Protein AF-A0A0B6YG55-F1 (afdb_monomer_lite)

Secondary structure (DSSP, 8-state):
-TT---GGGGG-HHHHHHHHHHHHHHH-TTSSHHHHHHHTS-TT--HHHHHHHHHHHHHHHHHHHHHHHHHHHHHHHHHHT--HHHH---THHIIIIIHHHHHTTSSSHHHHHHHHHHHHHHHHHHHHHHHHHHHH-

Structure (mmCIF, N/CA/C/O backbone):
data_AF-A0A0B6YG55-F1
#
_entry.id   AF-A0A0B6YG55-F1
#
loop_
_atom_site.group_PDB
_atom_site.id
_atom_site.type_symbol
_atom_site.label_atom_id
_atom_site.label_alt_id
_atom_site.label_comp_id
_atom_site.label_asym_id
_atom_site.label_entity_id
_atom_site.label_seq_id
_atom_site.pdbx_PDB_ins_code
_atom_site.Cartn_x
_atom_site.Cartn_y
_atom_site.Cartn_z
_atom_site.occupancy
_atom_site.B_iso_or_equiv
_atom_site.auth_seq_id
_atom_site.auth_comp_id
_atom_site.auth_asym_id
_atom_site.auth_atom_id
_atom_site.pdbx_PDB_model_num
ATOM 1 N N . PHE A 1 1 ? -13.188 -9.080 12.316 1.00 80.19 1 PHE A N 1
ATOM 2 C CA . PHE A 1 1 ? -13.571 -8.163 11.224 1.00 80.19 1 PHE A CA 1
ATOM 3 C C . PHE A 1 1 ? -12.834 -8.475 9.930 1.00 80.19 1 PHE A C 1
ATOM 5 O O . PHE A 1 1 ? -13.502 -8.833 8.981 1.00 80.19 1 PHE A O 1
ATOM 12 N N . TYR A 1 2 ? -11.497 -8.429 9.885 1.00 86.81 2 TYR A N 1
ATOM 13 C CA . TYR A 1 2 ? -10.758 -8.560 8.618 1.00 86.81 2 TYR A CA 1
ATOM 14 C C . TYR A 1 2 ? -10.864 -9.928 7.914 1.00 86.81 2 TYR A C 1
ATOM 16 O O . TYR A 1 2 ? -11.090 -9.982 6.714 1.00 86.81 2 TYR A O 1
ATOM 24 N N . ILE A 1 3 ? -10.726 -11.032 8.655 1.00 91.56 3 ILE A N 1
ATOM 25 C CA . ILE A 1 3 ? -10.624 -12.392 8.083 1.00 91.56 3 ILE A CA 1
ATOM 26 C C . ILE A 1 3 ? -11.853 -13.271 8.344 1.00 91.56 3 ILE A C 1
ATOM 28 O O . ILE A 1 3 ? -11.775 -14.488 8.213 1.00 91.56 3 ILE A O 1
ATOM 32 N N . VAL A 1 4 ? -12.972 -12.684 8.779 1.00 90.31 4 VAL A N 1
ATOM 33 C CA . VAL A 1 4 ? -14.201 -13.451 9.042 1.00 90.31 4 VAL A CA 1
ATOM 34 C C . VAL A 1 4 ? -14.914 -13.657 7.703 1.00 90.31 4 VAL A C 1
ATOM 36 O O . VAL A 1 4 ? -15.357 -12.668 7.122 1.00 90.31 4 VAL A O 1
ATOM 39 N N . PRO A 1 5 ? -15.003 -14.894 7.181 1.00 91.31 5 PRO A N 1
ATOM 40 C CA . PRO A 1 5 ? -15.536 -15.118 5.846 1.00 91.31 5 PRO A CA 1
ATOM 41 C C . PRO A 1 5 ? -17.066 -15.043 5.839 1.00 91.31 5 PRO A C 1
ATOM 43 O O . PRO A 1 5 ? -17.727 -15.638 6.690 1.00 91.31 5 PRO A O 1
ATOM 46 N N . ASP A 1 6 ? -17.629 -14.389 4.823 1.00 91.50 6 ASP A N 1
ATOM 47 C CA . ASP A 1 6 ? -19.049 -14.491 4.483 1.00 91.50 6 ASP A CA 1
ATOM 48 C C . ASP A 1 6 ? -19.209 -14.959 3.033 1.00 91.50 6 ASP A C 1
ATOM 50 O O . ASP A 1 6 ? -19.153 -14.182 2.077 1.00 91.50 6 ASP A O 1
ATOM 54 N N . PHE A 1 7 ? -19.432 -16.264 2.880 1.00 92.38 7 PHE A N 1
ATOM 55 C CA . PHE A 1 7 ? -19.534 -16.928 1.582 1.00 92.38 7 PHE A CA 1
ATOM 56 C C . PHE A 1 7 ? -20.758 -16.504 0.763 1.00 92.38 7 PHE A C 1
ATOM 58 O O . PHE A 1 7 ? -20.780 -16.749 -0.443 1.00 92.38 7 PHE A O 1
ATOM 65 N N . LYS A 1 8 ? -21.755 -15.840 1.365 1.00 92.56 8 LYS A N 1
ATOM 66 C CA . LYS A 1 8 ? -22.928 -15.347 0.623 1.00 92.56 8 LYS A CA 1
ATOM 67 C C . LYS A 1 8 ? -22.538 -14.305 -0.424 1.00 92.56 8 LYS A C 1
ATOM 69 O O . LYS A 1 8 ? -23.155 -14.248 -1.484 1.00 92.56 8 LYS A O 1
ATOM 74 N N . HIS A 1 9 ? -21.482 -13.538 -0.160 1.00 89.00 9 HIS A N 1
ATOM 75 C CA . HIS A 1 9 ? -20.999 -12.498 -1.064 1.00 89.00 9 HIS A CA 1
ATOM 76 C C . HIS A 1 9 ? -20.367 -13.058 -2.344 1.00 89.00 9 HIS A C 1
ATOM 78 O O . HIS A 1 9 ? -20.306 -12.350 -3.343 1.00 89.00 9 HIS A O 1
ATOM 84 N N . LEU A 1 10 ? -19.944 -14.330 -2.369 1.00 92.38 10 LEU A N 1
ATOM 85 C CA . LEU A 1 10 ? -19.320 -14.930 -3.557 1.00 92.38 10 LEU A CA 1
ATOM 86 C C . LEU A 1 10 ? -20.274 -15.041 -4.755 1.00 92.38 10 LEU A C 1
ATOM 88 O O . LEU A 1 10 ? -19.806 -15.130 -5.890 1.00 92.38 10 LEU A O 1
ATOM 92 N N . GLY A 1 11 ? -21.589 -15.033 -4.513 1.00 94.44 11 GLY A N 1
ATOM 93 C CA . GLY A 1 11 ? -22.605 -15.010 -5.567 1.00 94.44 11 GLY A CA 1
ATOM 94 C C . GLY A 1 11 ? -22.812 -13.633 -6.209 1.00 94.44 11 GLY A C 1
ATOM 95 O O . GLY A 1 11 ? -23.513 -13.541 -7.214 1.00 94.44 11 GLY A O 1
ATOM 96 N N . ASP A 1 12 ? -22.227 -12.568 -5.653 1.00 95.19 12 ASP A N 1
ATOM 97 C CA . ASP A 1 12 ? -22.374 -11.208 -6.166 1.00 95.19 12 ASP A CA 1
ATOM 98 C C . ASP A 1 12 ? -21.323 -10.904 -7.247 1.00 95.19 12 ASP A C 1
ATOM 100 O O . ASP A 1 12 ? -20.118 -10.867 -6.993 1.00 95.19 12 ASP A O 1
ATOM 104 N N . ALA A 1 13 ? -21.779 -10.623 -8.469 1.00 95.62 13 ALA A N 1
ATOM 105 C CA . ALA A 1 13 ? -20.909 -10.226 -9.576 1.00 95.62 13 ALA A CA 1
ATOM 106 C C . ALA A 1 13 ? -20.144 -8.920 -9.293 1.00 95.62 13 ALA A C 1
ATOM 108 O O . ALA A 1 13 ? -19.031 -8.728 -9.794 1.00 95.62 13 ALA A O 1
ATOM 109 N N . LYS A 1 14 ? -20.713 -8.023 -8.477 1.00 94.69 14 LYS A N 1
ATOM 110 C CA . LYS A 1 14 ? -20.063 -6.772 -8.087 1.00 94.69 14 LYS A CA 1
ATOM 111 C C . LYS A 1 14 ? -18.794 -7.036 -7.276 1.00 94.69 14 LYS A C 1
ATOM 113 O O . LYS A 1 14 ? -17.784 -6.394 -7.547 1.00 94.69 14 LYS A O 1
ATOM 118 N N . LEU A 1 15 ? -18.815 -8.023 -6.374 1.00 94.19 15 LEU A N 1
ATOM 119 C CA . LEU A 1 15 ? -17.649 -8.431 -5.582 1.00 94.19 15 LEU A CA 1
ATOM 120 C C . LEU A 1 15 ? -16.470 -8.815 -6.489 1.00 94.19 15 LEU A C 1
ATOM 122 O O . LEU A 1 15 ? -15.354 -8.337 -6.303 1.00 94.19 15 LEU A O 1
ATOM 126 N N . TRP A 1 16 ? -16.725 -9.649 -7.499 1.00 96.06 16 TRP A N 1
ATOM 127 C CA . TRP A 1 16 ? -15.697 -10.109 -8.436 1.00 96.06 16 TRP A CA 1
ATOM 128 C C . TRP A 1 16 ? -15.149 -8.984 -9.305 1.00 96.06 16 TRP A C 1
ATOM 130 O O . TRP A 1 16 ? -13.941 -8.906 -9.530 1.00 96.06 16 TRP A O 1
ATOM 140 N N . ARG A 1 17 ? -16.023 -8.084 -9.762 1.00 96.06 17 ARG A N 1
ATOM 141 C CA . ARG A 1 17 ? -15.610 -6.886 -10.496 1.00 96.06 17 ARG A CA 1
ATOM 142 C C . ARG A 1 17 ? -14.725 -5.986 -9.633 1.00 96.06 17 ARG A C 1
ATOM 144 O O . ARG A 1 17 ? -13.700 -5.508 -10.109 1.00 96.06 17 ARG A O 1
ATOM 151 N N . ASP A 1 18 ? -15.103 -5.761 -8.380 1.00 94.44 18 ASP A N 1
ATOM 152 C CA . ASP A 1 18 ? -14.349 -4.905 -7.465 1.00 94.44 18 ASP A CA 1
ATOM 153 C C . ASP A 1 18 ? -12.987 -5.547 -7.118 1.00 94.44 18 ASP A C 1
ATOM 155 O O . ASP A 1 18 ? -11.966 -4.861 -7.144 1.00 94.44 18 ASP A O 1
ATOM 159 N N . ALA A 1 19 ? -12.930 -6.873 -6.934 1.00 94.81 19 ALA A N 1
ATOM 160 C CA . ALA A 1 19 ? -11.678 -7.620 -6.766 1.00 94.81 19 ALA A CA 1
ATOM 161 C C . ALA A 1 19 ? -10.767 -7.550 -8.008 1.00 94.81 19 ALA A C 1
ATOM 163 O O . ALA A 1 19 ? -9.557 -7.345 -7.881 1.00 94.81 19 ALA A O 1
ATOM 164 N N . ALA A 1 20 ? -11.338 -7.676 -9.211 1.00 94.94 20 ALA A N 1
ATOM 165 C CA . ALA A 1 20 ? -10.599 -7.552 -10.467 1.00 94.94 20 ALA A CA 1
ATOM 166 C C . ALA A 1 20 ? -10.028 -6.137 -10.654 1.00 94.94 20 ALA A C 1
ATOM 168 O O . ALA A 1 20 ? -8.859 -5.982 -11.005 1.00 94.94 20 ALA A O 1
ATOM 169 N N . ASN A 1 21 ? -10.820 -5.105 -10.357 1.00 94.56 21 ASN A N 1
ATOM 170 C CA . ASN A 1 21 ? -10.354 -3.720 -10.384 1.00 94.56 21 ASN A CA 1
ATOM 171 C C . ASN A 1 21 ? -9.225 -3.495 -9.372 1.00 94.56 21 ASN A C 1
ATOM 173 O O . ASN A 1 21 ? -8.210 -2.892 -9.718 1.00 94.56 21 ASN A O 1
ATOM 177 N N . GLN A 1 22 ? -9.369 -4.013 -8.148 1.00 93.94 22 GLN A N 1
ATOM 178 C CA . GLN A 1 22 ? -8.360 -3.871 -7.101 1.00 93.94 22 GLN A CA 1
ATOM 179 C C . GLN A 1 22 ? -7.010 -4.445 -7.541 1.00 93.94 22 GLN A C 1
ATOM 181 O O . GLN A 1 22 ? -5.997 -3.757 -7.432 1.00 93.94 22 GLN A O 1
ATOM 186 N N . ILE A 1 23 ? -6.975 -5.677 -8.067 1.00 94.56 23 ILE A N 1
ATOM 187 C CA . ILE A 1 23 ? -5.706 -6.288 -8.489 1.00 94.56 23 ILE A CA 1
ATOM 188 C C . ILE A 1 23 ? -5.133 -5.619 -9.745 1.00 94.56 23 ILE A C 1
ATOM 190 O O . ILE A 1 23 ? -3.917 -5.453 -9.848 1.00 94.56 23 ILE A O 1
ATOM 194 N N . PHE A 1 24 ? -5.993 -5.176 -10.668 1.00 93.69 24 PHE A N 1
ATOM 195 C CA . PHE A 1 24 ? -5.573 -4.474 -11.879 1.00 93.69 24 PHE A CA 1
ATOM 196 C C . PHE A 1 24 ? -4.880 -3.146 -11.555 1.00 93.69 24 PHE A C 1
ATOM 198 O O . PHE A 1 24 ? -3.784 -2.893 -12.053 1.00 93.69 24 PHE A O 1
ATOM 205 N N . TYR A 1 25 ? -5.475 -2.322 -10.687 1.00 91.31 25 TYR A N 1
ATOM 206 C CA . TYR A 1 25 ? -4.858 -1.064 -10.262 1.00 91.31 25 TYR A CA 1
ATOM 207 C C . TYR A 1 25 ? -3.684 -1.273 -9.301 1.00 91.31 25 TYR A C 1
ATOM 209 O O . TYR A 1 25 ? -2.745 -0.487 -9.332 1.00 91.31 25 TYR A O 1
ATOM 217 N N . SER A 1 26 ? -3.698 -2.336 -8.491 1.00 92.88 26 SER A N 1
ATOM 218 C CA . SER A 1 26 ? -2.600 -2.649 -7.569 1.00 92.88 26 SER A CA 1
ATOM 219 C C . SER A 1 26 ? -1.318 -3.071 -8.290 1.00 92.88 26 SER A C 1
ATOM 221 O O . SER A 1 26 ? -0.244 -2.676 -7.855 1.00 92.88 26 SER A O 1
ATOM 223 N N . LEU A 1 27 ? -1.407 -3.866 -9.364 1.00 90.31 27 LEU A N 1
ATOM 224 C CA . LEU A 1 27 ? -0.231 -4.303 -10.132 1.00 90.31 27 LEU A CA 1
ATOM 225 C C . LEU A 1 27 ? 0.129 -3.360 -11.290 1.00 90.31 27 LEU A C 1
ATOM 227 O O . LEU A 1 27 ? 1.258 -3.389 -11.769 1.00 90.31 27 LEU A O 1
ATOM 231 N N . GLY A 1 28 ? -0.825 -2.564 -11.781 1.00 90.12 28 GLY A N 1
ATOM 232 C CA . GLY A 1 28 ? -0.607 -1.585 -12.848 1.00 90.12 28 GLY A CA 1
ATOM 233 C C . GLY A 1 28 ? -0.040 -2.132 -14.174 1.00 90.12 28 GLY A C 1
ATOM 234 O O . GLY A 1 28 ? 0.768 -1.440 -14.795 1.00 90.12 28 GLY A O 1
ATOM 235 N N . PRO A 1 29 ? -0.442 -3.319 -14.681 1.00 88.06 29 PRO A N 1
ATOM 236 C CA . PRO A 1 29 ? 0.231 -3.959 -15.818 1.00 88.06 29 PRO A CA 1
ATOM 237 C C . PRO A 1 29 ? 0.157 -3.164 -17.131 1.00 88.06 29 PRO A C 1
ATOM 239 O O . PRO A 1 29 ? 1.018 -3.315 -17.992 1.00 88.06 29 PRO A O 1
ATOM 242 N N . ALA A 1 30 ? -0.857 -2.312 -17.293 1.00 87.69 30 ALA A N 1
ATOM 243 C CA . ALA A 1 30 ? -1.108 -1.551 -18.519 1.00 87.69 30 ALA A CA 1
ATOM 244 C C . ALA A 1 30 ? -0.579 -0.103 -18.485 1.00 87.69 30 ALA A C 1
ATOM 246 O O . ALA A 1 30 ? -0.858 0.666 -19.400 1.00 87.69 30 ALA A O 1
ATOM 247 N N . TRP A 1 31 ? 0.160 0.287 -17.442 1.00 86.50 31 TRP A N 1
ATOM 248 C CA . TRP A 1 31 ? 0.581 1.679 -17.226 1.00 86.50 31 TRP A CA 1
ATOM 249 C C . TRP A 1 31 ? 1.970 2.002 -17.797 1.00 86.50 31 TRP A C 1
ATOM 251 O O . TRP A 1 31 ? 2.470 3.103 -17.604 1.00 86.50 31 TRP A O 1
ATOM 261 N N . GLY A 1 32 ? 2.620 1.049 -18.472 1.00 88.31 32 GLY A N 1
ATOM 262 C CA . GLY A 1 32 ? 3.954 1.220 -19.061 1.00 88.31 32 GLY A CA 1
ATOM 263 C C . GLY A 1 32 ? 5.114 1.002 -18.084 1.00 88.31 32 GLY A C 1
ATOM 264 O O . GLY A 1 32 ? 6.135 0.473 -18.501 1.00 88.31 32 GLY A O 1
ATOM 265 N N . GLY A 1 33 ? 4.932 1.252 -16.782 1.00 89.44 33 GLY A N 1
ATOM 266 C CA . GLY A 1 33 ? 5.992 1.106 -15.769 1.00 89.44 33 GLY A CA 1
ATOM 267 C C . GLY A 1 33 ? 6.709 -0.242 -15.764 1.00 89.44 33 GLY A C 1
ATOM 268 O O . GLY A 1 33 ? 7.937 -0.297 -15.804 1.00 89.44 33 GLY A O 1
ATOM 269 N N . LEU A 1 34 ? 5.960 -1.348 -15.798 1.00 91.00 34 LEU A N 1
ATOM 270 C CA . LEU A 1 34 ? 6.564 -2.684 -15.864 1.00 91.00 34 LEU A CA 1
ATOM 271 C C . LEU A 1 34 ? 7.300 -2.928 -17.187 1.00 91.00 34 LEU A C 1
ATOM 273 O O . LEU A 1 34 ? 8.316 -3.620 -17.193 1.00 91.00 34 LEU A O 1
ATOM 277 N N . ILE A 1 35 ? 6.814 -2.363 -18.295 1.00 91.81 35 ILE A N 1
ATOM 278 C CA . ILE A 1 35 ? 7.442 -2.488 -19.618 1.00 91.81 35 ILE A CA 1
ATOM 279 C C . ILE A 1 35 ? 8.770 -1.727 -19.622 1.00 91.81 35 ILE A C 1
ATOM 281 O O . ILE A 1 35 ? 9.794 -2.298 -19.993 1.00 91.81 35 ILE A O 1
ATOM 285 N N . THR A 1 36 ? 8.770 -0.485 -19.137 1.00 92.38 36 THR A N 1
ATOM 286 C CA . THR A 1 36 ? 9.964 0.357 -19.020 1.00 92.38 36 THR A CA 1
ATOM 287 C C . THR A 1 36 ? 11.021 -0.295 -18.135 1.00 92.38 36 THR A C 1
ATOM 289 O O . THR A 1 36 ? 12.149 -0.491 -18.582 1.00 92.38 36 THR A O 1
ATOM 292 N N . LEU A 1 37 ? 10.659 -0.744 -16.929 1.00 90.88 37 LEU A N 1
ATOM 293 C CA . LEU A 1 37 ? 11.601 -1.427 -16.033 1.00 90.88 37 LEU A CA 1
ATOM 294 C C . LEU A 1 37 ? 12.130 -2.737 -16.637 1.00 90.88 37 LEU A C 1
ATOM 296 O O . LEU A 1 37 ? 13.307 -3.069 -16.486 1.00 90.88 37 LEU A O 1
ATOM 300 N N . SER A 1 38 ? 11.285 -3.468 -17.368 1.00 91.00 38 SER A N 1
ATOM 301 C CA . SER A 1 38 ? 11.702 -4.693 -18.059 1.00 91.00 38 SER A CA 1
ATOM 302 C C . SER A 1 38 ? 12.640 -4.418 -19.236 1.00 91.00 38 SER A C 1
ATOM 304 O O . SER A 1 38 ? 13.482 -5.263 -19.534 1.00 91.00 38 SER A O 1
ATOM 306 N N . SER A 1 39 ? 12.551 -3.251 -19.884 1.00 92.62 39 SER A N 1
ATOM 307 C CA . SER A 1 39 ? 13.414 -2.886 -21.018 1.00 92.62 39 SER A CA 1
ATOM 308 C C . SER A 1 39 ? 14.898 -2.780 -20.639 1.00 92.62 39 SER A C 1
ATOM 310 O O . SER A 1 39 ? 15.769 -3.050 -21.464 1.00 92.62 39 SER A O 1
ATOM 312 N N . TYR A 1 40 ? 15.182 -2.488 -19.365 1.00 91.19 40 TYR A N 1
ATOM 313 C CA . TYR A 1 40 ? 16.533 -2.452 -18.802 1.00 91.19 40 TYR A CA 1
ATOM 314 C C . TYR A 1 40 ? 17.078 -3.836 -18.407 1.00 91.19 40 TYR A C 1
ATOM 316 O O . TYR A 1 40 ? 18.247 -3.964 -18.030 1.00 91.19 40 TYR A O 1
ATOM 324 N N . SER A 1 41 ? 16.259 -4.891 -18.477 1.00 92.44 41 SER A N 1
ATOM 325 C CA . SER A 1 41 ? 16.688 -6.253 -18.145 1.00 92.44 41 SER A CA 1
ATOM 326 C C . SER A 1 41 ? 17.552 -6.869 -19.247 1.00 92.44 41 SER A C 1
ATOM 328 O O . SER A 1 41 ? 17.443 -6.549 -20.429 1.00 92.44 41 SER A O 1
ATOM 330 N N . ARG A 1 42 ? 18.415 -7.824 -18.877 1.00 93.25 42 ARG A N 1
ATOM 331 C CA . ARG A 1 42 ? 19.184 -8.598 -19.866 1.00 93.25 42 ARG A CA 1
ATOM 332 C C . ARG A 1 42 ? 18.239 -9.440 -20.727 1.00 93.25 42 ARG A C 1
ATOM 334 O O . ARG A 1 42 ? 17.286 -10.014 -20.213 1.00 93.25 42 ARG A O 1
ATOM 341 N N . PHE A 1 43 ? 18.578 -9.624 -22.003 1.00 89.88 43 PHE A N 1
ATOM 342 C CA . PHE A 1 43 ? 17.734 -10.348 -22.966 1.00 89.88 43 PHE A CA 1
ATOM 343 C C . PHE A 1 43 ? 17.378 -11.790 -22.547 1.00 89.88 43 PHE A C 1
ATOM 345 O O . PHE A 1 43 ? 16.275 -12.256 -22.801 1.00 89.88 43 PHE A O 1
ATOM 352 N N . HIS A 1 44 ? 18.287 -12.493 -21.864 1.00 91.81 44 HIS A N 1
ATOM 353 C CA . HIS A 1 44 ? 18.060 -13.858 -21.363 1.00 91.81 44 HIS A CA 1
ATOM 354 C C . HIS A 1 44 ? 17.737 -13.914 -19.859 1.00 91.81 44 HIS A C 1
ATOM 356 O O . HIS A 1 44 ? 17.999 -14.922 -19.201 1.00 91.81 44 HIS A O 1
ATOM 362 N N . HIS A 1 45 ? 17.214 -12.827 -19.286 1.00 93.31 45 HIS A N 1
ATOM 363 C CA . HIS A 1 45 ? 16.808 -12.789 -17.881 1.00 93.31 45 HIS A CA 1
ATOM 364 C C . HIS A 1 45 ? 15.507 -13.567 -17.639 1.00 93.31 45 HIS A C 1
ATOM 366 O O . HIS A 1 45 ? 14.628 -13.629 -18.498 1.00 93.31 45 HIS A O 1
ATOM 372 N N . ASN A 1 46 ? 15.361 -14.162 -16.454 1.00 93.75 46 ASN A N 1
ATOM 373 C CA . ASN A 1 46 ? 14.173 -14.946 -16.112 1.00 93.75 46 ASN A CA 1
ATOM 374 C C . ASN A 1 46 ? 13.023 -14.040 -15.642 1.00 93.75 46 ASN A C 1
ATOM 376 O O . ASN A 1 46 ? 12.768 -13.909 -14.445 1.00 93.75 46 ASN A O 1
ATOM 380 N N . ALA A 1 47 ? 12.301 -13.460 -16.601 1.00 92.75 47 ALA A N 1
ATOM 381 C CA . ALA A 1 47 ? 11.167 -12.576 -16.331 1.00 92.75 47 ALA A CA 1
ATOM 382 C C . ALA A 1 47 ? 10.014 -13.263 -15.573 1.00 92.75 47 ALA A C 1
ATOM 384 O O . ALA A 1 47 ? 9.314 -12.618 -14.791 1.00 92.75 47 ALA A O 1
ATOM 385 N N . LEU A 1 48 ? 9.815 -14.575 -15.759 1.00 93.31 48 LEU A N 1
ATOM 386 C CA . LEU A 1 48 ? 8.747 -15.315 -15.079 1.00 93.31 48 LEU A CA 1
ATOM 387 C C . LEU A 1 48 ? 8.978 -15.372 -13.565 1.00 93.31 48 LEU A C 1
ATOM 389 O O . LEU A 1 48 ? 8.044 -15.162 -12.791 1.00 93.31 48 LEU A O 1
ATOM 393 N N . ARG A 1 49 ? 10.221 -15.634 -13.137 1.00 94.44 49 ARG A N 1
ATOM 394 C CA . ARG A 1 49 ? 10.578 -15.658 -11.713 1.00 94.44 49 ARG A CA 1
ATOM 395 C C . ARG A 1 49 ? 10.290 -14.310 -11.057 1.00 94.44 49 ARG A C 1
ATOM 397 O O . ARG A 1 49 ? 9.670 -14.278 -9.998 1.00 94.44 49 ARG A O 1
ATOM 404 N N . ASP A 1 50 ? 10.709 -13.225 -11.695 1.00 94.00 50 ASP A N 1
ATOM 405 C CA . ASP A 1 50 ? 10.532 -11.879 -11.152 1.00 94.00 50 ASP A CA 1
ATOM 406 C C . ASP A 1 50 ? 9.056 -11.492 -11.108 1.00 94.00 50 ASP A C 1
ATOM 408 O O . ASP A 1 50 ? 8.585 -10.985 -10.095 1.00 94.00 50 ASP A O 1
ATOM 412 N N . THR A 1 51 ? 8.294 -11.842 -12.147 1.00 93.12 51 THR A N 1
ATOM 413 C CA . THR A 1 51 ? 6.841 -11.619 -12.187 1.00 93.12 51 THR A CA 1
ATOM 414 C C . THR A 1 51 ? 6.132 -12.309 -11.021 1.00 93.12 51 THR A C 1
ATOM 416 O O . 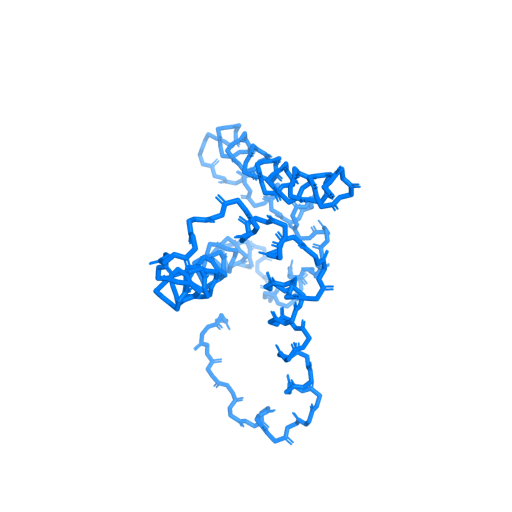THR A 1 51 ? 5.280 -11.705 -10.369 1.00 93.12 51 THR A O 1
ATOM 419 N N . LEU A 1 52 ? 6.495 -13.560 -10.713 1.00 95.06 52 LEU A N 1
ATOM 420 C CA . LEU A 1 52 ? 5.924 -14.285 -9.575 1.00 95.06 52 LEU A CA 1
ATOM 421 C C . LEU A 1 52 ? 6.311 -13.646 -8.238 1.00 95.06 52 LEU A C 1
ATOM 423 O O . LEU A 1 52 ? 5.455 -13.504 -7.367 1.00 95.06 52 LEU A O 1
ATOM 427 N N . ILE A 1 53 ? 7.574 -13.241 -8.077 1.00 95.31 53 ILE A N 1
ATOM 428 C CA . ILE A 1 53 ? 8.049 -12.578 -6.855 1.00 95.31 53 ILE A CA 1
ATOM 429 C C . ILE A 1 53 ? 7.312 -11.254 -6.642 1.00 95.31 53 ILE A C 1
ATOM 431 O O . ILE A 1 53 ? 6.817 -11.012 -5.542 1.00 95.31 53 ILE A O 1
ATOM 435 N N . VAL A 1 54 ? 7.190 -10.428 -7.683 1.00 93.12 54 VAL A N 1
ATOM 436 C CA . VAL A 1 54 ? 6.486 -9.139 -7.627 1.00 93.12 54 VAL A CA 1
ATOM 437 C C . VAL A 1 54 ? 5.004 -9.345 -7.320 1.00 93.12 54 VAL A C 1
ATOM 439 O O . VAL A 1 54 ? 4.476 -8.711 -6.408 1.00 93.12 54 VAL A O 1
ATOM 442 N N . GLY A 1 55 ? 4.338 -10.272 -8.015 1.00 94.81 55 GLY A N 1
ATOM 443 C CA . GLY A 1 55 ? 2.918 -10.557 -7.799 1.00 94.81 55 GLY A CA 1
ATOM 444 C C . GLY A 1 55 ? 2.620 -11.062 -6.385 1.00 94.81 55 GLY A C 1
ATOM 445 O O . GLY A 1 55 ? 1.722 -10.549 -5.716 1.00 94.81 55 GLY A O 1
ATOM 446 N N . ILE A 1 56 ? 3.399 -12.032 -5.895 1.00 95.62 56 ILE A N 1
ATOM 447 C CA . ILE A 1 56 ? 3.242 -12.573 -4.537 1.00 95.62 56 ILE A CA 1
ATOM 448 C C . ILE A 1 56 ? 3.592 -11.509 -3.494 1.00 95.62 56 ILE A C 1
ATOM 450 O O . ILE A 1 56 ? 2.840 -11.333 -2.536 1.00 95.62 56 ILE A O 1
ATOM 454 N N . GLY A 1 57 ? 4.694 -10.781 -3.686 1.00 96.12 57 GLY A N 1
ATOM 455 C CA . GLY A 1 57 ? 5.125 -9.709 -2.792 1.00 96.12 57 GLY A CA 1
ATOM 456 C C . GLY A 1 57 ? 4.058 -8.627 -2.640 1.00 96.12 57 GLY A C 1
ATOM 457 O O . GLY A 1 57 ? 3.705 -8.276 -1.518 1.00 96.12 57 GLY A O 1
ATOM 458 N N . ASN A 1 58 ? 3.467 -8.174 -3.746 1.00 94.44 58 ASN A N 1
ATOM 459 C CA . ASN A 1 58 ? 2.371 -7.205 -3.738 1.00 94.44 58 ASN A CA 1
ATOM 460 C C . ASN A 1 58 ? 1.160 -7.693 -2.918 1.00 94.44 58 ASN A C 1
ATOM 462 O O . ASN A 1 58 ? 0.638 -6.970 -2.063 1.00 94.44 58 ASN A O 1
ATOM 466 N N . CYS A 1 59 ? 0.735 -8.941 -3.133 1.00 94.75 59 CYS A N 1
ATOM 467 C CA . CYS A 1 59 ? -0.385 -9.532 -2.399 1.00 94.75 59 CYS A CA 1
ATOM 468 C C . CYS A 1 59 ? -0.078 -9.700 -0.902 1.00 94.75 59 CYS A C 1
ATOM 470 O O . CYS A 1 59 ? -0.929 -9.391 -0.067 1.00 94.75 59 CYS A O 1
ATOM 472 N N . LEU A 1 60 ? 1.129 -10.154 -0.549 1.00 96.00 60 LEU A N 1
ATOM 473 C CA . LEU A 1 60 ? 1.549 -10.319 0.846 1.00 96.00 60 LEU A CA 1
ATOM 474 C C . LEU A 1 60 ? 1.636 -8.979 1.577 1.00 96.00 60 LEU A C 1
ATOM 476 O O . LEU A 1 60 ? 1.151 -8.876 2.702 1.00 96.00 60 LEU A O 1
ATOM 480 N N . THR A 1 61 ? 2.188 -7.949 0.935 1.00 93.69 61 THR A N 1
ATOM 481 C CA . THR A 1 61 ? 2.230 -6.591 1.492 1.00 93.69 61 THR A CA 1
ATOM 482 C C . THR A 1 61 ? 0.822 -6.054 1.721 1.00 93.69 61 THR A C 1
ATOM 484 O O . THR A 1 61 ? 0.541 -5.521 2.791 1.00 93.69 61 THR A O 1
ATOM 487 N N . SER A 1 62 ? -0.091 -6.262 0.766 1.00 93.62 62 SER A N 1
ATOM 488 C CA . SER A 1 62 ? -1.495 -5.848 0.895 1.00 93.62 62 SER A CA 1
ATOM 489 C C . SER A 1 62 ? -2.208 -6.565 2.047 1.00 93.62 62 SER A C 1
ATOM 491 O O . SER A 1 62 ? -2.925 -5.936 2.826 1.00 93.62 62 SER A O 1
ATOM 493 N N . LEU A 1 63 ? -1.979 -7.873 2.195 1.00 94.19 63 LEU A N 1
ATOM 494 C CA . LEU A 1 63 ? -2.528 -8.669 3.293 1.00 94.19 63 LEU A CA 1
ATOM 495 C C . LEU A 1 63 ? -1.978 -8.206 4.651 1.00 94.19 63 LEU A C 1
ATOM 497 O O . LEU A 1 63 ? -2.737 -8.015 5.602 1.00 94.19 63 LEU A O 1
ATOM 501 N N . PHE A 1 64 ? -0.663 -7.994 4.738 1.00 93.75 64 PHE A N 1
ATOM 502 C CA . PHE A 1 64 ? -0.001 -7.496 5.942 1.00 93.75 64 PHE A CA 1
ATOM 503 C C . PHE A 1 64 ? -0.507 -6.103 6.330 1.00 93.75 64 PHE A C 1
ATOM 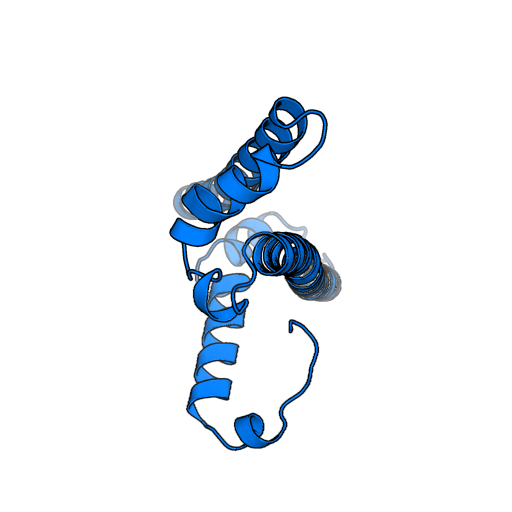505 O O . PHE A 1 64 ? -0.891 -5.891 7.481 1.00 93.75 64 PHE A O 1
ATOM 512 N N . ALA A 1 65 ? -0.592 -5.179 5.370 1.00 90.56 65 ALA A N 1
ATOM 513 C CA . ALA A 1 65 ? -1.153 -3.850 5.585 1.00 90.56 65 ALA A CA 1
ATOM 514 C C . ALA A 1 65 ? -2.603 -3.927 6.085 1.00 90.56 65 ALA A C 1
ATOM 516 O O . ALA A 1 65 ? -2.971 -3.202 7.008 1.00 90.56 65 ALA A O 1
ATOM 517 N N . GLY A 1 66 ? -3.406 -4.854 5.553 1.00 90.69 66 GLY A N 1
ATOM 518 C CA . GLY A 1 66 ? -4.748 -5.132 6.057 1.00 90.69 66 GLY A CA 1
ATOM 519 C C . GLY A 1 66 ? -4.758 -5.514 7.539 1.00 90.69 66 GLY A C 1
ATOM 520 O O . GLY A 1 66 ? -5.499 -4.915 8.316 1.00 90.69 66 GLY A O 1
ATOM 521 N N . PHE A 1 67 ? -3.893 -6.433 7.975 1.00 92.44 67 PHE A N 1
ATOM 522 C CA . PHE A 1 67 ? -3.770 -6.765 9.400 1.00 92.44 67 PHE A CA 1
ATOM 523 C C . PHE A 1 67 ? -3.369 -5.561 10.257 1.00 92.44 67 PHE A C 1
ATOM 525 O O . PHE A 1 67 ? -3.972 -5.341 11.310 1.00 92.44 67 PHE A O 1
ATOM 532 N N . VAL A 1 68 ? -2.399 -4.763 9.800 1.00 89.12 68 VAL A N 1
ATOM 533 C CA . VAL A 1 68 ? -1.957 -3.557 10.514 1.00 89.12 68 VAL A CA 1
ATOM 534 C C . VAL A 1 68 ? -3.129 -2.587 10.682 1.00 89.12 68 VAL A C 1
ATOM 536 O O . VAL A 1 68 ? -3.482 -2.249 11.810 1.00 89.12 68 VAL A O 1
ATOM 539 N N . ILE A 1 69 ? -3.810 -2.219 9.596 1.00 86.62 69 ILE A N 1
ATOM 540 C CA . ILE A 1 69 ? -4.942 -1.284 9.625 1.00 86.62 69 ILE A CA 1
ATOM 541 C C . ILE A 1 69 ? -6.087 -1.807 10.499 1.00 86.62 69 ILE A C 1
ATOM 543 O O . ILE A 1 69 ? -6.543 -1.109 11.406 1.00 86.62 69 ILE A O 1
ATOM 547 N N . PHE A 1 70 ? -6.542 -3.043 10.283 1.00 87.94 70 PHE A N 1
ATOM 548 C CA . PHE A 1 70 ? -7.681 -3.584 11.029 1.00 87.94 70 PHE A CA 1
ATOM 549 C C . PHE A 1 70 ? -7.375 -3.838 12.511 1.00 87.94 70 PHE A C 1
ATOM 551 O O . PHE A 1 70 ? -8.310 -3.847 13.313 1.00 87.94 70 PHE A O 1
ATOM 558 N N . SER A 1 71 ? -6.106 -4.011 12.898 1.00 88.31 71 SER A N 1
ATOM 559 C CA . SER A 1 71 ? -5.728 -4.094 14.315 1.00 88.31 71 SER A CA 1
ATOM 560 C C . SER A 1 71 ? -5.877 -2.745 15.029 1.00 88.31 71 SER A C 1
ATOM 562 O O . SER A 1 71 ? -6.499 -2.695 16.092 1.00 88.31 71 SER A O 1
ATOM 564 N N . TYR A 1 72 ? -5.430 -1.643 14.412 1.00 81.94 72 TYR A N 1
ATOM 565 C CA . TYR A 1 72 ? -5.632 -0.290 14.944 1.00 81.94 72 TYR A CA 1
ATOM 566 C C . TYR A 1 72 ? -7.108 0.106 14.990 1.00 81.94 72 TYR A C 1
ATOM 568 O O . TYR A 1 72 ? -7.586 0.580 16.020 1.00 81.94 72 TYR A O 1
ATOM 576 N N . LEU A 1 73 ? -7.854 -0.146 13.911 1.00 84.00 73 LEU A N 1
ATOM 577 C CA . LEU A 1 73 ? -9.290 0.148 13.870 1.00 84.00 73 LEU A CA 1
ATOM 578 C C . LEU A 1 73 ? -10.070 -0.667 14.905 1.00 84.00 73 LEU A C 1
ATOM 580 O O . LEU A 1 73 ? -10.986 -0.146 15.535 1.00 84.00 73 LEU A O 1
ATOM 584 N N . GLY A 1 74 ? -9.696 -1.932 15.116 1.00 86.44 74 GLY A N 1
ATOM 585 C CA . GLY A 1 74 ? -10.286 -2.768 16.159 1.00 86.44 74 GLY A CA 1
ATOM 586 C C . GLY A 1 74 ? -10.007 -2.239 17.568 1.00 86.44 74 GLY A C 1
ATOM 587 O O . GLY A 1 74 ? -10.914 -2.227 18.405 1.00 86.44 74 GLY A O 1
ATOM 588 N N . HIS A 1 75 ? -8.785 -1.758 17.824 1.00 84.12 75 HIS A N 1
ATOM 589 C CA . HIS A 1 75 ? -8.440 -1.116 19.094 1.00 84.12 75 HIS A CA 1
ATOM 590 C C . HIS A 1 75 ? -9.279 0.147 19.327 1.00 84.12 75 HIS A C 1
ATOM 592 O O . HIS A 1 75 ? -9.927 0.271 20.365 1.00 84.12 75 HIS A O 1
ATOM 598 N N . MET A 1 76 ? -9.343 1.035 18.332 1.00 82.50 76 MET A N 1
ATOM 599 C CA . MET A 1 76 ? -10.121 2.273 18.407 1.00 82.50 76 MET A CA 1
ATOM 600 C C . MET A 1 76 ? -11.620 2.011 18.605 1.00 82.50 76 MET A C 1
ATOM 602 O O . MET A 1 76 ? -12.236 2.626 19.470 1.00 82.50 76 MET A O 1
ATOM 606 N N . ALA A 1 77 ? -12.205 1.067 17.862 1.00 85.50 77 ALA A N 1
ATOM 607 C CA . ALA A 1 77 ? -13.610 0.685 18.015 1.00 85.50 77 ALA A CA 1
ATOM 608 C C . ALA A 1 77 ? -13.923 0.197 19.442 1.00 85.50 77 ALA A C 1
ATOM 610 O O . ALA A 1 77 ? -14.968 0.520 20.005 1.00 85.50 77 ALA A O 1
ATOM 611 N N . THR A 1 78 ? -12.984 -0.527 20.062 1.00 85.56 78 THR A N 1
ATOM 612 C CA . THR A 1 78 ? -13.123 -0.999 21.448 1.00 85.56 78 THR A CA 1
ATOM 613 C C . THR A 1 78 ? -13.106 0.161 22.448 1.00 85.56 78 THR A C 1
ATOM 615 O O . THR A 1 78 ? -13.938 0.184 23.355 1.00 85.56 78 THR A O 1
ATOM 618 N N . GLN A 1 79 ? -12.203 1.132 22.263 1.00 82.56 79 GLN A N 1
ATOM 619 C CA . GLN A 1 79 ? -12.076 2.321 23.121 1.00 82.56 79 GLN A CA 1
ATOM 620 C C . GLN A 1 79 ? -13.282 3.261 23.010 1.00 82.56 79 GLN A C 1
ATOM 622 O O . GLN A 1 79 ? -13.765 3.770 24.016 1.00 82.56 79 GLN A O 1
ATOM 627 N N . LEU A 1 80 ? -13.788 3.470 21.792 1.00 82.25 80 LEU A N 1
ATOM 628 C CA . LEU A 1 80 ? -14.930 4.350 21.526 1.00 82.25 80 LEU A CA 1
ATOM 629 C C . LEU A 1 80 ? -16.289 3.686 21.800 1.00 82.25 80 LEU A C 1
ATOM 631 O O . LEU A 1 80 ? -17.314 4.349 21.687 1.00 82.25 80 LEU A O 1
ATOM 635 N N . HIS A 1 81 ? -16.310 2.393 22.146 1.00 84.75 81 HIS A N 1
ATOM 636 C CA . HIS A 1 81 ? -17.532 1.588 22.291 1.00 84.75 81 HIS A CA 1
ATOM 637 C C . HIS A 1 81 ? -18.448 1.641 21.056 1.00 84.75 81 HIS A C 1
ATOM 639 O O . HIS A 1 81 ? -19.671 1.545 21.154 1.00 84.75 81 HIS A O 1
ATOM 645 N N . GLU A 1 82 ? -17.832 1.751 19.881 1.00 83.06 82 GLU A N 1
ATOM 646 C CA . GLU A 1 82 ? -18.494 1.888 18.588 1.00 83.06 82 GLU A CA 1
ATOM 647 C C . GLU A 1 82 ? -18.247 0.655 17.716 1.00 83.06 82 GLU A C 1
ATOM 649 O O . GLU A 1 82 ? -17.293 -0.107 17.899 1.00 83.06 82 GLU A O 1
ATOM 654 N N . LYS A 1 83 ? -19.111 0.442 16.721 1.00 83.75 83 LYS A N 1
ATOM 655 C CA . LYS A 1 83 ? -18.879 -0.617 15.729 1.00 83.75 83 LYS A CA 1
ATOM 656 C C . LYS A 1 83 ? -17.740 -0.214 14.800 1.00 83.75 83 LYS A C 1
ATOM 658 O O . LYS A 1 83 ? -17.656 0.937 14.389 1.00 83.75 83 LYS A O 1
ATOM 663 N N . ILE A 1 84 ? -16.924 -1.182 14.373 1.00 81.88 84 ILE A N 1
ATOM 664 C CA . ILE A 1 84 ? -15.811 -0.914 13.446 1.00 81.88 84 ILE A CA 1
ATOM 665 C C . ILE A 1 84 ? -16.288 -0.253 12.142 1.00 81.88 84 ILE A C 1
ATOM 667 O O . ILE A 1 84 ? -15.583 0.574 11.585 1.00 81.88 84 ILE A O 1
ATOM 671 N N . GLU A 1 85 ? -17.508 -0.563 11.695 1.00 81.38 85 GLU A N 1
ATOM 672 C CA . GLU A 1 85 ? -18.154 0.024 10.513 1.00 81.38 85 GLU A CA 1
ATOM 673 C C . GLU A 1 85 ? -18.317 1.548 10.617 1.00 81.38 85 GLU A C 1
ATOM 675 O O . GLU A 1 85 ? -18.236 2.233 9.604 1.00 81.38 85 GLU A O 1
ATOM 680 N N . ASN A 1 86 ? -18.484 2.080 11.833 1.00 77.56 86 ASN A N 1
ATOM 681 C CA . ASN A 1 86 ? -18.608 3.518 12.086 1.00 77.56 86 ASN A CA 1
ATOM 682 C C . ASN A 1 86 ? -17.242 4.223 12.144 1.00 77.56 86 ASN A C 1
ATOM 684 O O . ASN A 1 86 ? -17.169 5.443 12.027 1.00 77.56 86 ASN A O 1
ATOM 688 N N . VAL A 1 87 ? -16.160 3.458 12.325 1.00 75.12 87 VAL A N 1
ATOM 689 C CA . VAL A 1 87 ? -14.780 3.958 12.445 1.00 75.12 87 VAL A CA 1
ATOM 690 C C . VAL A 1 87 ? -14.022 3.829 11.116 1.00 75.12 87 VAL A C 1
ATOM 692 O O . VAL A 1 87 ? -13.113 4.605 10.820 1.00 75.12 87 VAL A O 1
ATOM 695 N N . V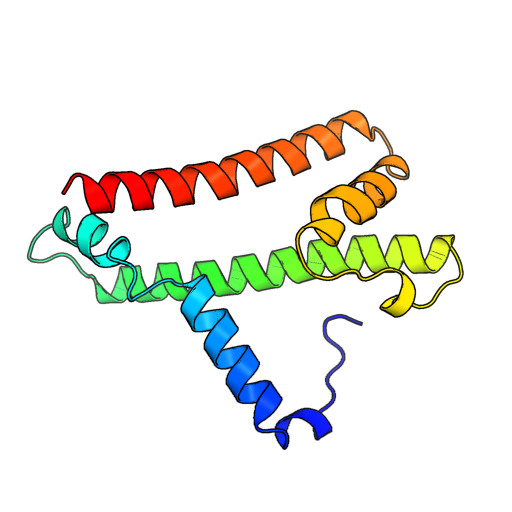AL A 1 88 ? -14.394 2.854 10.284 1.00 73.50 88 VAL A N 1
ATOM 696 C CA . VAL A 1 88 ? -13.778 2.614 8.976 1.00 73.50 88 VAL A CA 1
ATOM 697 C C . VAL A 1 88 ? -14.278 3.657 7.976 1.00 73.50 88 VAL A C 1
ATOM 699 O O . VAL A 1 88 ? -15.403 3.590 7.489 1.00 73.50 88 VAL A O 1
ATOM 702 N N . 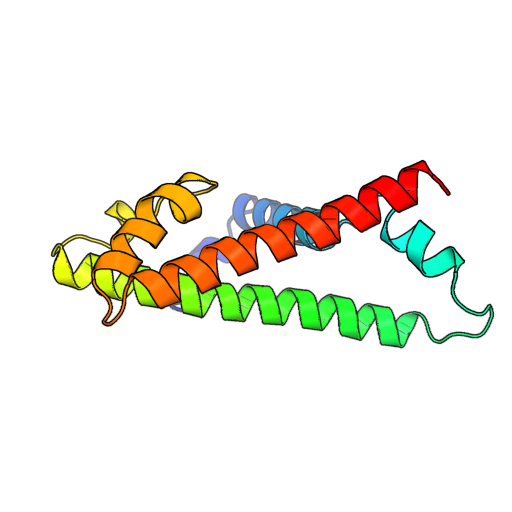THR A 1 89 ? -13.406 4.585 7.591 1.00 68.94 89 THR A N 1
ATOM 703 C CA . THR A 1 89 ? -13.587 5.372 6.364 1.00 68.94 89 THR A CA 1
ATOM 704 C C . THR A 1 89 ? -12.792 4.736 5.222 1.00 68.94 89 THR A C 1
ATOM 706 O O . THR A 1 89 ? -11.789 4.066 5.448 1.00 68.94 89 THR A O 1
ATOM 709 N N . SER A 1 90 ? -13.253 4.888 3.979 1.00 67.44 90 SER A N 1
ATOM 710 C CA . SER A 1 90 ? -12.512 4.429 2.794 1.00 67.44 90 SER A CA 1
ATOM 711 C C . SER A 1 90 ? -11.708 5.576 2.179 1.00 67.44 90 SER A C 1
ATOM 713 O O . SER A 1 90 ? -12.129 6.732 2.223 1.00 67.44 90 SER A O 1
ATOM 715 N N . GLY A 1 91 ? -10.568 5.260 1.562 1.00 75.62 91 GLY A N 1
ATOM 716 C CA . GLY A 1 91 ? -9.750 6.236 0.838 1.00 75.62 91 GLY A CA 1
ATOM 717 C C . GLY A 1 91 ? -8.844 7.091 1.740 1.00 75.62 91 GLY A C 1
ATOM 718 O O . GLY A 1 91 ? -8.473 6.652 2.830 1.00 75.62 91 GLY A O 1
ATOM 719 N N . PRO A 1 92 ? -8.463 8.310 1.306 1.00 75.56 92 PRO A N 1
ATOM 720 C CA . PRO A 1 92 ? -7.488 9.148 2.014 1.00 75.56 92 PRO A CA 1
ATOM 721 C C . PRO A 1 92 ? -7.873 9.472 3.464 1.00 75.56 92 PRO A C 1
ATOM 723 O O . PRO A 1 92 ? -6.996 9.605 4.313 1.00 75.56 92 PRO A O 1
ATOM 726 N N . GLY A 1 93 ? -9.173 9.546 3.774 1.00 77.31 93 GLY A N 1
ATOM 727 C CA . GLY A 1 93 ? -9.660 9.794 5.136 1.00 77.31 93 GLY A CA 1
ATOM 728 C C . GLY A 1 93 ? -9.190 8.745 6.149 1.00 77.31 93 GLY A C 1
ATOM 729 O O . GLY A 1 93 ? -8.897 9.087 7.293 1.00 77.31 93 GLY A O 1
ATOM 730 N N . LEU A 1 94 ? -9.002 7.495 5.719 1.00 79.75 94 LEU A N 1
ATOM 731 C CA . LEU A 1 94 ? -8.483 6.440 6.585 1.00 79.75 94 LEU A CA 1
ATOM 732 C C . LEU A 1 94 ? -7.048 6.737 7.032 1.00 79.75 94 LEU A C 1
ATOM 734 O O . LEU A 1 94 ? -6.723 6.629 8.211 1.00 79.75 94 LEU A O 1
ATOM 738 N N . ALA A 1 95 ? -6.201 7.147 6.087 1.00 82.31 95 ALA A N 1
ATOM 739 C CA . ALA A 1 95 ? -4.791 7.416 6.332 1.00 82.31 95 ALA A CA 1
ATOM 740 C C . ALA A 1 95 ? -4.547 8.771 7.013 1.00 82.31 95 ALA A C 1
ATOM 742 O O . ALA A 1 95 ? -3.608 8.890 7.790 1.00 82.31 95 ALA A O 1
ATOM 743 N N . PHE A 1 96 ? -5.369 9.789 6.741 1.00 85.31 96 PHE A N 1
ATOM 744 C CA . PHE A 1 96 ? -5.115 11.163 7.197 1.00 85.31 96 PHE A CA 1
ATOM 745 C C . PHE A 1 96 ? -6.008 11.641 8.347 1.00 85.31 96 PHE A C 1
ATOM 747 O O . PHE A 1 96 ? -5.744 12.706 8.898 1.00 85.31 96 PHE A O 1
ATOM 754 N N . ILE A 1 97 ? -7.040 10.883 8.728 1.00 82.31 97 ILE A N 1
ATOM 755 C CA . ILE A 1 97 ? -7.921 11.223 9.859 1.00 82.31 97 ILE A CA 1
ATOM 756 C C . ILE A 1 97 ? -7.916 10.088 10.877 1.00 82.31 97 ILE A C 1
ATOM 758 O O . ILE A 1 97 ? -7.515 10.282 12.020 1.00 82.31 97 ILE A O 1
ATOM 762 N N . VAL A 1 98 ? -8.305 8.885 10.450 1.00 81.62 98 VAL A N 1
ATOM 763 C CA . VAL A 1 98 ? -8.504 7.764 11.377 1.00 81.62 98 VAL A CA 1
ATOM 764 C C . VAL A 1 98 ? -7.176 7.231 11.915 1.00 81.62 98 VAL A C 1
ATOM 766 O O . VAL A 1 98 ? -7.052 6.970 13.107 1.00 81.62 98 VAL A O 1
ATOM 769 N N . TYR A 1 99 ? -6.155 7.091 11.066 1.00 81.62 99 TYR A N 1
ATOM 770 C CA . TYR A 1 99 ? -4.862 6.566 11.506 1.00 81.62 99 TYR A CA 1
ATOM 771 C C . TYR A 1 99 ? -4.108 7.512 12.462 1.00 81.62 99 TYR A C 1
ATOM 773 O O . TYR A 1 99 ? -3.655 7.037 13.501 1.00 81.62 99 TYR A O 1
ATOM 781 N N . PRO A 1 100 ? -4.001 8.834 12.206 1.00 85.00 100 PRO A N 1
ATOM 782 C CA . PRO A 1 100 ? -3.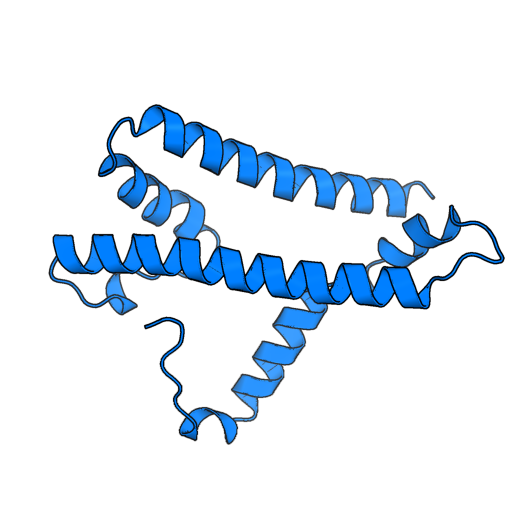396 9.759 13.162 1.00 85.00 100 PRO A CA 1
ATOM 783 C C . PRO A 1 100 ? -4.121 9.759 14.511 1.00 85.00 100 PRO A C 1
ATOM 785 O O . PRO A 1 100 ? -3.462 9.713 15.545 1.00 85.00 100 PRO A O 1
ATOM 788 N N . GLU A 1 101 ? -5.455 9.709 14.501 1.00 83.88 101 GLU A N 1
ATOM 789 C CA . GLU A 1 101 ? -6.269 9.595 15.718 1.00 83.88 101 GLU A CA 1
ATOM 790 C C . GLU A 1 101 ? -6.024 8.274 16.469 1.00 83.88 101 GLU A C 1
ATOM 792 O O . GLU A 1 101 ? -6.053 8.232 17.695 1.00 83.88 101 GLU A O 1
ATOM 797 N N . ALA A 1 102 ? -5.743 7.177 15.759 1.00 82.12 102 ALA A N 1
ATOM 798 C CA . ALA A 1 102 ? -5.379 5.908 16.391 1.00 82.12 102 ALA A CA 1
ATOM 799 C C . ALA A 1 102 ? -3.985 5.975 17.028 1.00 82.12 102 ALA A C 1
ATOM 801 O O . ALA A 1 102 ? -3.755 5.454 18.120 1.00 82.12 102 ALA A O 1
ATOM 802 N N . VAL A 1 103 ? -3.040 6.614 16.336 1.00 85.19 103 VAL A N 1
ATOM 803 C CA . VAL A 1 103 ? -1.635 6.687 16.745 1.00 85.19 103 VAL A CA 1
ATOM 804 C C . VAL A 1 103 ? -1.440 7.543 17.994 1.00 85.19 103 VAL A C 1
ATOM 806 O O . VAL A 1 103 ? -0.570 7.219 18.802 1.00 85.19 103 VAL A O 1
ATOM 809 N N . THR A 1 104 ? -2.245 8.591 18.201 1.00 86.62 104 THR A N 1
ATOM 810 C CA . THR A 1 104 ? -2.178 9.428 19.416 1.00 86.62 104 THR A CA 1
ATOM 811 C C . THR A 1 104 ? -2.460 8.644 20.700 1.00 86.62 104 THR A C 1
ATOM 813 O O . THR A 1 104 ? -2.025 9.066 21.771 1.00 86.62 104 THR A O 1
ATOM 816 N N . GLN A 1 105 ? -3.126 7.490 20.601 1.00 83.56 105 GLN A N 1
ATOM 817 C CA . GLN A 1 105 ? -3.443 6.615 21.733 1.00 83.56 105 GLN A CA 1
ATOM 818 C C . GLN A 1 105 ? -2.302 5.645 22.092 1.00 83.56 105 GLN A C 1
ATOM 820 O O . GLN A 1 105 ? -2.341 5.005 23.144 1.00 83.56 105 GLN A O 1
ATOM 825 N N . LEU A 1 106 ? -1.277 5.522 21.242 1.00 83.56 106 LEU A N 1
ATOM 826 C CA . LEU A 1 106 ? -0.122 4.656 21.485 1.00 83.56 106 LEU A CA 1
ATOM 827 C C . LEU A 1 106 ? 0.925 5.343 22.374 1.00 83.56 106 LEU A C 1
ATOM 829 O O . LEU A 1 106 ? 1.064 6.567 22.349 1.00 83.56 106 LEU A O 1
ATOM 833 N N . PRO A 1 107 ? 1.749 4.574 23.109 1.00 87.12 107 PRO A N 1
ATOM 834 C CA . PRO A 1 107 ? 2.924 5.135 23.764 1.00 87.12 107 PRO A CA 1
ATOM 835 C C . PRO A 1 107 ? 3.911 5.680 22.720 1.00 87.12 107 PRO A C 1
ATOM 837 O O . PRO A 1 107 ? 4.178 5.029 21.710 1.00 87.12 107 PRO A O 1
ATOM 840 N N . ALA A 1 108 ? 4.486 6.856 22.993 1.00 92.06 108 ALA A N 1
ATOM 841 C CA . ALA A 1 108 ? 5.369 7.591 22.076 1.00 92.06 108 ALA A CA 1
ATOM 842 C C . ALA A 1 108 ? 4.724 7.887 20.696 1.00 92.06 108 ALA A C 1
ATOM 844 O O . ALA A 1 108 ? 5.275 7.509 19.657 1.00 92.06 108 ALA A O 1
ATOM 845 N N . PRO A 1 109 ? 3.573 8.588 20.651 1.00 90.00 109 PRO A N 1
ATOM 846 C CA . PRO A 1 109 ? 2.794 8.795 19.424 1.00 90.00 109 PRO A CA 1
ATOM 847 C C . PRO A 1 109 ? 3.573 9.520 18.315 1.00 90.00 109 PRO A C 1
ATOM 849 O O . PRO A 1 109 ? 3.337 9.289 17.128 1.00 90.00 109 PRO A O 1
ATOM 852 N N . GLN A 1 110 ? 4.550 10.356 18.676 1.00 92.69 110 GLN A N 1
ATOM 853 C CA . GLN A 1 110 ? 5.412 11.072 17.734 1.00 92.69 110 GLN A CA 1
ATOM 854 C C . GLN A 1 110 ? 6.255 10.112 16.883 1.00 92.69 110 GLN A C 1
ATOM 856 O O . GLN A 1 110 ? 6.406 10.327 15.682 1.00 92.69 110 GLN A O 1
ATOM 861 N N . PHE A 1 111 ? 6.775 9.041 17.489 1.00 92.56 111 PHE A N 1
ATOM 862 C CA . PHE A 1 111 ? 7.607 8.057 16.797 1.00 92.56 111 PHE A CA 1
ATOM 863 C C . PHE A 1 111 ? 6.796 7.285 15.750 1.00 92.56 111 PHE A C 1
ATOM 865 O O . PHE A 1 111 ? 7.186 7.205 14.586 1.00 92.56 111 PHE A O 1
ATOM 872 N N . TRP A 1 112 ? 5.627 6.781 16.145 1.00 89.31 112 TRP A N 1
ATOM 873 C CA . TRP A 1 112 ? 4.725 6.049 15.255 1.00 89.31 112 TRP A CA 1
ATOM 874 C C . TRP A 1 112 ? 4.163 6.929 14.138 1.00 89.31 112 TRP A C 1
ATOM 876 O O . TRP A 1 112 ? 4.069 6.479 12.997 1.00 89.31 112 TRP A O 1
ATOM 886 N N . SER A 1 113 ? 3.851 8.192 14.444 1.00 90.50 113 SER A N 1
ATOM 887 C CA . SER A 1 113 ? 3.396 9.163 13.442 1.00 90.50 113 SER A CA 1
ATOM 888 C C . SER A 1 113 ? 4.472 9.395 12.387 1.00 90.50 113 SER A C 1
ATOM 890 O O . SER A 1 113 ? 4.182 9.338 11.193 1.00 90.50 113 SER A O 1
ATOM 892 N N . PHE A 1 114 ? 5.725 9.595 12.814 1.00 93.50 114 PHE A N 1
ATOM 893 C CA . PHE A 1 114 ? 6.846 9.750 11.891 1.00 93.50 114 PHE A CA 1
ATOM 894 C C . PHE A 1 114 ? 6.993 8.530 10.978 1.00 93.50 114 PHE A C 1
ATOM 896 O O . PHE A 1 114 ? 7.022 8.695 9.763 1.00 93.50 114 PHE A O 1
ATOM 903 N N . LEU A 1 115 ? 7.027 7.313 11.537 1.00 92.38 115 LEU A N 1
ATOM 904 C CA . LEU A 1 115 ? 7.156 6.089 10.739 1.00 92.38 115 LEU A CA 1
ATOM 905 C C . LEU A 1 115 ? 6.018 5.926 9.728 1.00 92.38 115 LEU A C 1
ATOM 907 O O . LEU A 1 115 ? 6.267 5.548 8.585 1.00 92.38 115 LEU A O 1
ATOM 911 N N . PHE A 1 116 ? 4.785 6.233 10.127 1.00 90.44 116 PHE A N 1
ATOM 912 C CA . PHE A 1 116 ? 3.624 6.115 9.254 1.00 90.44 116 PHE A CA 1
ATOM 913 C C . PHE A 1 116 ? 3.662 7.109 8.090 1.00 90.44 116 PHE A C 1
ATOM 915 O O . PHE A 1 116 ? 3.521 6.711 6.935 1.00 90.44 116 PHE A O 1
ATOM 922 N N . PH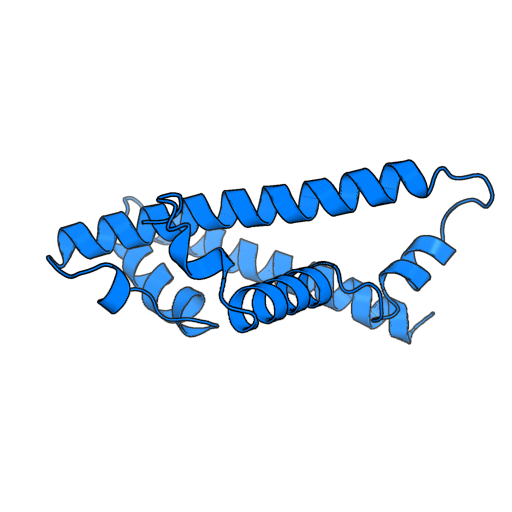E A 1 117 ? 3.900 8.393 8.362 1.00 91.69 117 PHE A N 1
ATOM 923 C CA . PHE A 1 117 ? 3.980 9.389 7.293 1.00 91.69 117 PHE A CA 1
ATOM 924 C C . PHE A 1 117 ? 5.219 9.199 6.420 1.00 91.69 117 PHE A C 1
ATOM 926 O O . PHE A 1 117 ? 5.143 9.385 5.208 1.00 91.69 117 PHE A O 1
ATOM 933 N N . PHE A 1 118 ? 6.338 8.767 7.003 1.00 94.31 118 PHE A N 1
ATOM 934 C CA . PHE A 1 118 ? 7.526 8.407 6.241 1.00 94.31 118 PHE A CA 1
ATOM 935 C C . PHE A 1 118 ? 7.251 7.223 5.306 1.00 94.31 118 PHE A C 1
ATOM 937 O O . PHE A 1 118 ? 7.593 7.288 4.129 1.00 94.31 118 PHE A O 1
ATOM 944 N N . MET A 1 119 ? 6.547 6.191 5.780 1.00 93.75 119 MET A N 1
ATOM 945 C CA . MET A 1 119 ? 6.074 5.091 4.936 1.00 93.75 119 MET A CA 1
ATOM 946 C C . MET A 1 119 ? 5.173 5.596 3.797 1.00 93.75 119 MET A C 1
ATOM 948 O O . MET A 1 119 ? 5.396 5.209 2.654 1.00 93.75 119 MET A O 1
ATOM 952 N N . LEU A 1 120 ? 4.198 6.477 4.065 1.00 91.62 120 LEU A N 1
ATOM 953 C CA . LEU A 1 120 ? 3.336 7.046 3.014 1.00 91.62 120 LEU A CA 1
ATOM 954 C C . LEU A 1 120 ? 4.128 7.831 1.960 1.00 91.62 120 LEU A C 1
ATOM 956 O O . LEU A 1 120 ? 3.813 7.753 0.775 1.00 91.62 120 LEU A O 1
ATOM 960 N N . ILE A 1 121 ? 5.166 8.560 2.377 1.00 94.19 121 ILE A N 1
ATOM 961 C CA . ILE A 1 121 ? 6.071 9.254 1.457 1.00 94.19 121 ILE A CA 1
ATOM 962 C C . ILE A 1 121 ? 6.821 8.241 0.590 1.00 94.19 121 ILE A C 1
ATOM 964 O O . ILE A 1 121 ? 6.852 8.408 -0.626 1.00 94.19 121 ILE A O 1
ATOM 968 N N . LEU A 1 122 ? 7.384 7.182 1.178 1.00 93.94 122 LEU A N 1
ATOM 969 C CA . LEU A 1 122 ? 8.106 6.154 0.423 1.00 93.94 122 LEU A CA 1
ATOM 970 C C . LEU A 1 122 ? 7.209 5.445 -0.604 1.00 93.94 122 LEU A C 1
ATOM 972 O O . LEU A 1 122 ? 7.640 5.302 -1.743 1.00 93.94 122 LEU A O 1
ATOM 976 N N . LEU A 1 123 ? 5.971 5.096 -0.224 1.00 91.88 123 LEU A N 1
ATOM 977 C CA . LEU A 1 123 ? 4.956 4.488 -1.106 1.00 91.88 123 LEU A CA 1
ATOM 978 C C . LEU A 1 123 ? 4.474 5.420 -2.231 1.00 91.88 123 LEU A C 1
ATOM 980 O O . LEU A 1 123 ? 3.933 4.976 -3.240 1.00 91.88 123 LEU A O 1
ATOM 984 N N . GLY A 1 124 ? 4.567 6.733 -2.027 1.00 91.94 124 GLY A N 1
ATOM 985 C CA . GLY A 1 124 ? 4.291 7.701 -3.082 1.00 91.94 124 GLY A CA 1
ATOM 986 C C . GLY A 1 124 ? 5.486 7.849 -4.018 1.00 91.94 124 GLY A C 1
ATOM 987 O O . GLY A 1 124 ? 5.327 7.870 -5.237 1.00 91.94 124 GLY A O 1
ATOM 988 N N . LEU A 1 125 ? 6.686 7.961 -3.448 1.00 94.19 125 LEU A N 1
ATOM 989 C CA . LEU A 1 125 ? 7.913 8.246 -4.185 1.00 94.19 125 LEU A CA 1
ATOM 990 C C . LEU A 1 125 ? 8.298 7.123 -5.151 1.00 94.19 125 LEU A C 1
ATOM 992 O O . LEU A 1 125 ? 8.603 7.420 -6.303 1.00 94.19 125 LEU A O 1
ATOM 996 N N . ASP A 1 126 ? 8.265 5.860 -4.726 1.00 89.56 126 ASP A N 1
ATOM 997 C CA . ASP A 1 126 ? 8.593 4.711 -5.586 1.00 89.56 126 ASP A CA 1
ATOM 998 C C . ASP A 1 126 ? 7.676 4.620 -6.826 1.00 89.56 126 ASP A C 1
ATOM 1000 O O . ASP A 1 126 ? 8.134 4.416 -7.959 1.00 89.56 126 ASP A O 1
ATOM 1004 N N . SER A 1 127 ? 6.388 4.879 -6.621 1.00 90.25 127 SER A N 1
ATOM 1005 C CA . SER A 1 127 ? 5.360 4.910 -7.655 1.00 90.25 127 SER A CA 1
ATOM 1006 C C . SER A 1 127 ? 5.574 6.077 -8.621 1.00 90.25 127 SER A C 1
ATOM 1008 O O . SER A 1 127 ? 5.500 5.900 -9.840 1.00 90.25 127 SER A O 1
ATOM 1010 N N . GLN A 1 128 ? 5.889 7.269 -8.100 1.00 93.12 128 GLN A N 1
ATOM 1011 C CA . GLN A 1 128 ? 6.181 8.440 -8.931 1.00 93.12 128 GLN A CA 1
ATOM 1012 C C . GLN A 1 128 ? 7.470 8.269 -9.738 1.00 93.12 128 GLN A C 1
ATOM 1014 O O . GLN A 1 128 ? 7.486 8.630 -10.913 1.00 93.12 128 GLN A O 1
ATOM 1019 N N . PHE A 1 129 ? 8.522 7.678 -9.164 1.00 92.12 129 PHE A N 1
ATOM 1020 C CA . PHE A 1 129 ? 9.757 7.405 -9.903 1.00 92.12 129 PHE A CA 1
ATOM 1021 C C . PHE A 1 129 ? 9.504 6.505 -11.106 1.00 92.12 129 PHE A C 1
ATOM 1023 O O . PHE A 1 129 ? 9.922 6.838 -12.211 1.00 92.12 129 PHE A O 1
ATOM 1030 N N . THR A 1 130 ? 8.757 5.417 -10.915 1.00 89.50 130 THR A N 1
ATOM 1031 C CA . THR A 1 130 ? 8.416 4.507 -12.015 1.00 89.50 130 THR A CA 1
ATOM 1032 C C . THR A 1 130 ? 7.606 5.223 -13.099 1.00 89.50 130 THR A C 1
ATOM 1034 O O . THR A 1 130 ? 7.853 5.030 -14.288 1.00 89.50 130 THR A O 1
ATOM 1037 N N . MET A 1 131 ? 6.662 6.086 -12.713 1.00 90.69 131 MET A N 1
ATOM 1038 C CA . MET A 1 131 ? 5.843 6.847 -13.660 1.00 90.69 131 MET A CA 1
ATOM 1039 C C . MET A 1 131 ? 6.667 7.854 -14.469 1.00 90.69 131 MET A C 1
ATOM 1041 O O . MET A 1 131 ? 6.522 7.918 -15.688 1.00 90.69 131 MET A O 1
ATOM 1045 N N . VAL A 1 132 ? 7.544 8.615 -13.811 1.00 93.56 132 VAL A N 1
ATOM 1046 C CA . VAL A 1 132 ? 8.435 9.570 -14.483 1.00 93.56 132 VAL A CA 1
ATOM 1047 C C . VAL A 1 132 ? 9.379 8.836 -15.432 1.00 93.56 132 VAL A C 1
ATOM 1049 O O . VAL A 1 132 ? 9.492 9.228 -16.589 1.00 93.56 132 VAL A O 1
ATOM 1052 N N . GLU A 1 133 ? 9.980 7.733 -14.988 1.00 91.56 133 GLU A N 1
ATOM 1053 C CA . GLU A 1 133 ? 10.860 6.904 -15.818 1.00 91.56 133 GLU A CA 1
ATOM 1054 C C . GLU A 1 133 ? 10.138 6.372 -17.065 1.00 91.56 133 GLU A C 1
ATOM 1056 O O . GLU A 1 133 ? 10.696 6.377 -18.159 1.00 91.56 133 GLU A O 1
ATOM 1061 N N . THR A 1 134 ? 8.867 5.983 -16.918 1.00 92.06 134 THR A N 1
ATOM 1062 C CA . THR A 1 134 ? 8.023 5.513 -18.031 1.00 92.06 134 THR A CA 1
ATOM 1063 C C . THR A 1 134 ? 7.814 6.580 -19.097 1.00 92.06 134 THR A C 1
ATOM 1065 O O . THR A 1 134 ? 7.731 6.254 -20.273 1.00 92.06 134 THR A O 1
ATOM 1068 N N . VAL A 1 135 ? 7.699 7.848 -18.699 1.00 91.94 135 VAL A N 1
ATOM 1069 C CA . VAL A 1 135 ? 7.517 8.967 -19.636 1.00 91.94 135 VAL A CA 1
ATOM 1070 C C . VAL A 1 135 ? 8.837 9.367 -20.296 1.00 91.94 135 VAL A C 1
ATOM 1072 O O . VAL A 1 135 ? 8.831 9.860 -21.422 1.00 91.94 135 VAL A O 1
ATOM 1075 N N . LEU A 1 136 ? 9.956 9.201 -19.589 1.00 92.94 136 LEU A N 1
ATOM 1076 C CA . LEU A 1 136 ? 11.282 9.578 -20.080 1.00 92.94 136 LEU A CA 1
ATOM 1077 C C . LEU A 1 136 ? 11.894 8.554 -21.046 1.00 92.94 136 LEU A C 1
ATOM 1079 O O . LEU A 1 136 ? 12.723 8.949 -21.867 1.00 92.94 136 LEU A O 1
ATOM 1083 N N . THR A 1 137 ? 11.518 7.280 -20.925 1.00 88.00 137 THR A N 1
ATOM 1084 C CA . THR A 1 137 ? 12.028 6.166 -21.746 1.00 88.00 137 THR A CA 1
ATOM 1085 C C . THR A 1 137 ? 11.228 6.005 -23.032 1.00 88.00 137 THR A C 1
ATOM 1087 O O . THR A 1 137 ? 11.861 5.889 -24.106 1.00 88.00 137 THR A O 1
#

Foldseek 3Di:
DLPDDDCVCVPPPVVVVVVVVVLCVLLVPPLQLVVLVCVPDDPPDDPVVVVVVSSVVSVVVVVVVSVVLVVLLVVVCVVVVHDSVVLDDDDPCSLPPSVLVSLVPDPPSVVVVCVSVVVVVVVVVVVVVSNVSSVVD

Organism: NCBI:txid1028688

Sequence (137 aa):
FYIVPDFKHLGDAKLWRDAANQIFYSLGPAWGGLITLSSYSRFHHNALRDTLIVGIGNCLTSLFAGFVIFSYLGHMATQLHEKIENVVTSGPGLAFIVYPEAVTQLPAPQFWSFLFFFMLILLGLDSQFTMVETVLT

pLDDT: mean 89.31, std 5.72, range [67.44, 96.12]

InterPro domains:
  IPR000175 Sodium:neurotransmitter symporter [PF00209] (1-137)
  IPR000175 Sodium:neurotransmitter symporter [PS50267] (1-137)
  IPR000175 Sodium:neurotransmitter symporter [PTHR11616] (1-137)
  IPR037272 Sodium:neurotransmitter symporter superfamily [SSF161070] (1-137)

Radius of gyration: 18.6 Å; chains: 1; bounding box: 42×28×47 Å